Protein AF-A0A1G5SCT0-F1 (afdb_monomer_lite)

Organism: NCBI:txid51642

Sequence (117 aa):
MNKKCNSSFSLIVGGKDEQDQKKYLLFNQPWIFRRDEFEDLCEHFQLSRSEVFDLCLERIRHRAMVSDEAAGVFAIMEGRSNASDILAKMRRMSFMPGTSEQQAPPQSTESGDIDPA

Structure (mmCIF, N/CA/C/O backbone):
data_AF-A0A1G5SCT0-F1
#
_entry.id   AF-A0A1G5SCT0-F1
#
loop_
_atom_site.group_PDB
_atom_site.id
_atom_site.type_symbol
_atom_site.label_atom_id
_atom_site.label_alt_id
_atom_site.label_comp_id
_atom_site.label_asym_id
_atom_site.label_entity_id
_atom_site.label_seq_id
_atom_site.pdbx_PDB_ins_code
_atom_site.Cartn_x
_atom_site.Cartn_y
_atom_site.Cartn_z
_atom_site.occupancy
_atom_site.B_iso_or_equiv
_atom_site.auth_seq_id
_atom_site.auth_comp_id
_atom_site.auth_asym_id
_atom_site.auth_atom_id
_atom_site.pdbx_PDB_model_num
ATOM 1 N N . MET A 1 1 ? 22.352 -15.108 35.173 1.00 37.88 1 MET A N 1
ATOM 2 C CA . MET A 1 1 ? 21.291 -15.737 34.352 1.00 37.88 1 MET A CA 1
ATOM 3 C C . MET A 1 1 ? 20.473 -14.642 33.694 1.00 37.88 1 MET A C 1
ATOM 5 O O . MET A 1 1 ? 19.928 -13.790 34.381 1.00 37.88 1 MET A O 1
ATOM 9 N N . ASN A 1 2 ? 20.488 -14.626 32.364 1.00 42.00 2 ASN A N 1
ATOM 10 C CA . ASN A 1 2 ? 19.947 -13.567 31.518 1.00 42.00 2 ASN A CA 1
ATOM 11 C C . ASN A 1 2 ? 18.413 -13.552 31.546 1.00 42.00 2 ASN A C 1
ATOM 13 O O . ASN A 1 2 ? 17.791 -14.480 31.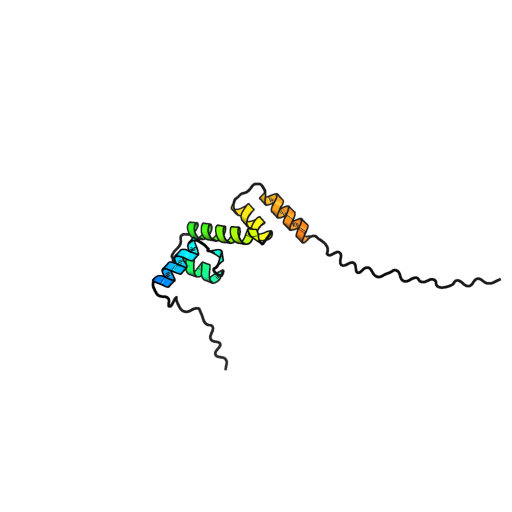037 1.00 42.00 2 ASN A O 1
ATOM 17 N N . LYS A 1 3 ? 17.800 -12.479 32.055 1.00 48.28 3 LYS A N 1
ATOM 18 C CA . LYS A 1 3 ? 16.430 -12.112 31.674 1.00 48.28 3 LYS A CA 1
ATOM 19 C C . LYS A 1 3 ? 16.525 -11.143 30.499 1.00 48.28 3 LYS A C 1
ATOM 21 O O . LYS A 1 3 ? 16.654 -9.939 30.692 1.00 48.28 3 LYS A O 1
ATOM 26 N N . LYS A 1 4 ? 16.518 -11.679 29.275 1.00 49.00 4 LYS A N 1
ATOM 27 C CA . LYS A 1 4 ? 16.256 -10.874 28.077 1.00 49.00 4 LYS A CA 1
ATOM 28 C C . LYS A 1 4 ? 14.764 -10.552 28.071 1.00 49.00 4 LYS A C 1
ATOM 30 O O . LYS A 1 4 ? 13.938 -11.437 27.875 1.00 49.00 4 LYS A O 1
ATOM 35 N N . CYS A 1 5 ? 14.446 -9.295 28.350 1.00 45.66 5 CYS A N 1
ATOM 36 C CA . CYS A 1 5 ? 13.126 -8.728 28.136 1.00 45.66 5 CYS A CA 1
ATOM 37 C C . CYS A 1 5 ? 12.928 -8.610 26.619 1.00 45.66 5 CYS A C 1
ATOM 39 O O . CYS A 1 5 ? 13.381 -7.647 26.004 1.00 45.66 5 CYS A O 1
ATOM 41 N N . ASN A 1 6 ? 12.327 -9.623 25.995 1.00 46.66 6 ASN A N 1
ATOM 42 C CA . ASN A 1 6 ? 11.759 -9.452 24.665 1.00 46.66 6 ASN A CA 1
ATOM 43 C C . ASN A 1 6 ? 10.481 -8.642 24.865 1.00 46.66 6 ASN A C 1
ATOM 45 O O . ASN A 1 6 ? 9.440 -9.192 25.210 1.00 46.66 6 ASN A O 1
ATOM 49 N N . SER A 1 7 ?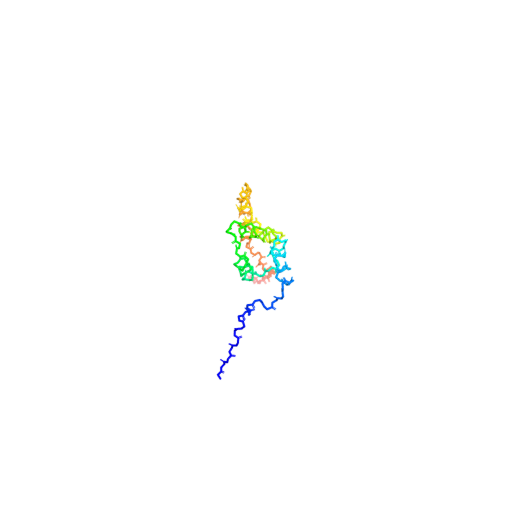 10.615 -7.324 24.732 1.00 44.03 7 SER A N 1
ATOM 50 C CA . SER A 1 7 ? 9.509 -6.380 24.635 1.00 44.03 7 SER A CA 1
ATOM 51 C C . SER A 1 7 ? 8.683 -6.730 23.397 1.00 44.03 7 SER A C 1
ATOM 53 O O . SER A 1 7 ? 8.870 -6.145 22.332 1.00 44.03 7 SER A O 1
ATOM 55 N N . SER A 1 8 ? 7.782 -7.702 23.522 1.00 46.03 8 SER A N 1
ATOM 56 C CA . SER A 1 8 ? 6.586 -7.749 22.691 1.00 46.03 8 SER A CA 1
ATOM 57 C C . SER A 1 8 ? 5.888 -6.419 22.915 1.00 46.03 8 SER A C 1
ATOM 59 O O . SER A 1 8 ? 5.571 -6.104 24.063 1.00 46.03 8 SER A O 1
ATOM 61 N N . PHE A 1 9 ? 5.740 -5.621 21.860 1.00 50.81 9 PHE A N 1
ATOM 62 C CA . PHE A 1 9 ? 4.981 -4.381 21.902 1.00 50.81 9 PHE A CA 1
ATOM 63 C C . PHE A 1 9 ? 3.652 -4.668 22.597 1.00 50.81 9 PHE A C 1
ATOM 65 O O . PHE A 1 9 ? 2.809 -5.403 22.090 1.00 50.81 9 PHE A O 1
ATOM 72 N N . SER A 1 10 ? 3.533 -4.166 23.822 1.00 40.75 10 SER A N 1
ATOM 73 C CA . SER A 1 10 ? 2.336 -4.285 24.627 1.00 40.75 10 SER A CA 1
ATOM 74 C C . SER A 1 10 ? 1.187 -3.697 23.827 1.00 40.75 10 SER A C 1
ATOM 76 O O . SER A 1 10 ? 1.197 -2.502 23.536 1.00 40.75 10 SER A O 1
ATOM 78 N N . LEU A 1 11 ? 0.255 -4.568 23.442 1.00 46.59 11 LEU A N 1
ATOM 79 C CA . LEU A 1 11 ? -1.176 -4.321 23.289 1.00 46.59 11 LEU A CA 1
ATOM 80 C C . LEU A 1 11 ? -1.519 -2.825 23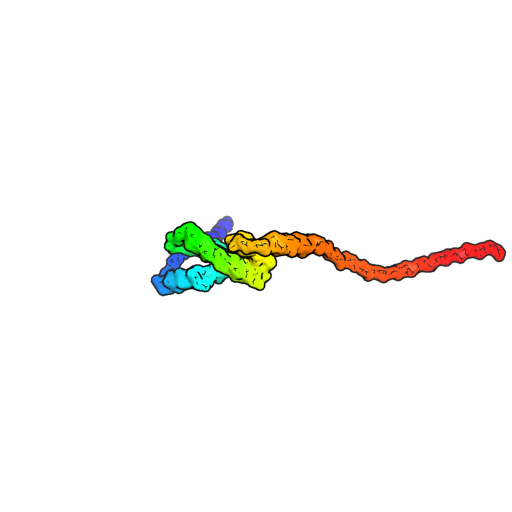.433 1.00 46.59 11 LEU A C 1
ATOM 82 O O . LEU A 1 11 ? -1.649 -2.334 24.550 1.00 46.59 11 LEU A O 1
ATOM 86 N N . ILE A 1 12 ? -1.533 -2.118 22.298 1.00 52.69 12 ILE A N 1
ATOM 87 C CA . ILE A 1 12 ? -1.700 -0.666 22.102 1.00 52.69 12 ILE A CA 1
ATOM 88 C C . ILE A 1 12 ? -2.282 0.047 23.340 1.00 52.69 12 ILE A C 1
ATOM 90 O O . ILE A 1 12 ? -3.495 0.135 23.513 1.00 52.69 12 ILE A O 1
ATOM 94 N N . VAL A 1 13 ? -1.403 0.579 24.194 1.00 51.31 13 VAL A N 1
ATOM 95 C CA . VAL A 1 13 ? -1.754 1.454 25.328 1.00 51.31 13 VAL A CA 1
ATOM 96 C C . VAL A 1 13 ? -1.904 2.884 24.801 1.00 51.31 13 VAL A C 1
ATOM 98 O O . VAL A 1 13 ? -1.144 3.774 25.162 1.00 51.31 13 VAL A O 1
ATOM 101 N N . GLY A 1 14 ? -2.829 3.078 23.865 1.00 57.62 14 GLY A N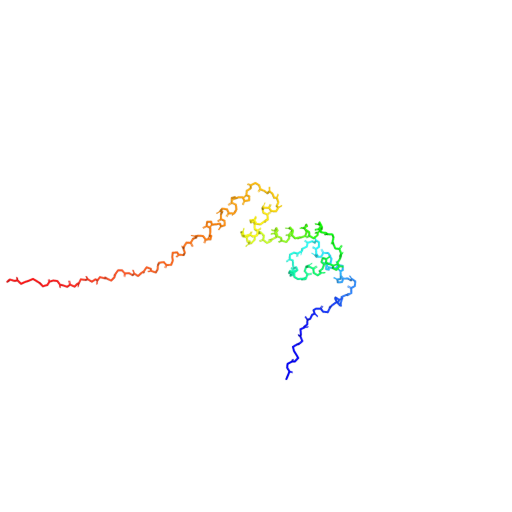 1
ATOM 102 C CA . GLY A 1 14 ? -3.114 4.372 23.253 1.00 57.62 14 GLY A CA 1
ATOM 103 C C . GLY A 1 14 ? -4.581 4.723 23.425 1.00 57.62 14 GLY A C 1
ATOM 104 O O . GLY A 1 14 ? -5.444 3.856 23.279 1.00 57.62 14 GLY A O 1
ATOM 105 N N . GLY A 1 15 ? -4.873 5.978 23.764 1.00 76.12 15 GLY A N 1
ATOM 106 C CA . GLY A 1 15 ? -6.249 6.473 23.831 1.00 76.12 15 GLY A CA 1
ATOM 107 C C . GLY A 1 15 ? -6.964 6.378 22.476 1.00 76.12 15 GLY A C 1
ATOM 108 O O . GLY A 1 15 ? -6.343 6.130 21.443 1.00 76.12 15 GLY A O 1
ATOM 109 N N . LYS A 1 16 ? -8.283 6.612 22.469 1.00 82.62 16 LYS A N 1
ATOM 110 C CA . LYS A 1 16 ? -9.110 6.596 21.247 1.00 82.62 16 LYS A CA 1
ATOM 111 C C . LYS A 1 16 ? -8.503 7.442 20.117 1.00 82.62 16 LYS A C 1
ATOM 113 O O . LYS A 1 16 ? -8.442 6.989 18.980 1.00 82.62 16 LYS A O 1
ATOM 118 N N . ASP A 1 17 ? -7.973 8.612 20.459 1.00 84.75 17 ASP A N 1
ATOM 119 C CA . ASP A 1 17 ? -7.379 9.548 19.502 1.00 84.75 17 ASP A CA 1
ATOM 120 C C . ASP A 1 17 ? -6.138 8.969 18.799 1.00 84.75 17 ASP A C 1
ATOM 122 O O . ASP A 1 17 ? -5.943 9.177 17.602 1.00 84.75 17 ASP A O 1
ATOM 126 N N . GLU A 1 18 ? -5.324 8.177 19.504 1.00 86.38 18 GLU A N 1
ATOM 127 C CA . GLU A 1 18 ? -4.154 7.520 18.911 1.00 86.38 18 GLU A CA 1
ATOM 128 C C . GLU A 1 18 ? -4.558 6.379 17.972 1.00 86.38 18 GLU A C 1
ATOM 130 O O . GLU A 1 18 ? -3.919 6.167 16.938 1.00 86.38 18 GLU A O 1
ATOM 135 N N . GLN A 1 19 ? -5.625 5.644 18.302 1.00 87.31 19 GLN A N 1
ATOM 136 C CA . GLN A 1 19 ? -6.165 4.608 17.419 1.00 87.31 19 GLN A CA 1
ATOM 137 C C . GLN A 1 19 ? -6.759 5.215 16.148 1.00 87.31 19 GLN A C 1
ATOM 139 O O . GLN A 1 19 ? -6.476 4.725 15.053 1.00 87.31 19 GLN A O 1
ATOM 144 N N . ASP A 1 20 ? -7.518 6.302 16.277 1.00 89.94 20 ASP A N 1
ATOM 145 C CA . ASP A 1 20 ? -8.098 7.014 15.138 1.00 89.94 20 ASP A CA 1
ATOM 146 C C . ASP A 1 20 ? -6.999 7.609 14.245 1.00 89.94 20 ASP A C 1
ATOM 148 O O . ASP A 1 20 ? -7.063 7.488 13.018 1.00 89.94 20 ASP A O 1
ATOM 152 N N . GLN A 1 21 ? -5.931 8.154 14.837 1.00 92.69 21 GLN A N 1
ATOM 153 C CA . GLN A 1 21 ? -4.767 8.628 14.090 1.00 92.69 21 GLN A CA 1
ATOM 154 C C . GLN A 1 21 ? -4.057 7.488 13.349 1.00 92.69 21 GLN A C 1
ATOM 156 O O . GLN A 1 21 ? -3.739 7.629 12.166 1.00 92.69 21 GLN A O 1
ATOM 161 N N . LYS A 1 22 ? -3.817 6.345 14.002 1.00 92.31 22 LYS A N 1
ATOM 162 C CA . LYS A 1 22 ? -3.193 5.180 13.354 1.00 92.31 22 LYS A CA 1
ATOM 163 C C . LYS A 1 22 ? -4.051 4.635 12.223 1.00 92.31 22 LYS A C 1
ATOM 165 O O . LYS A 1 22 ? -3.520 4.334 11.159 1.00 92.31 22 LYS A O 1
ATOM 170 N N . LYS A 1 23 ? -5.368 4.565 12.420 1.00 93.50 23 LYS A N 1
ATOM 171 C CA . LYS A 1 23 ? -6.313 4.171 11.375 1.00 93.50 23 LYS A CA 1
ATOM 172 C C . LYS A 1 23 ? -6.246 5.136 10.195 1.00 93.50 23 LYS A C 1
ATOM 174 O O . LYS A 1 23 ? -6.102 4.701 9.058 1.00 93.50 23 LYS A O 1
ATOM 179 N N . TYR A 1 24 ? -6.287 6.442 10.459 1.00 95.31 24 TYR A N 1
ATOM 180 C CA . TYR A 1 24 ? -6.155 7.464 9.422 1.00 95.31 24 TYR A CA 1
ATOM 181 C C . TYR A 1 24 ? -4.857 7.290 8.627 1.00 95.31 24 TYR A C 1
ATOM 183 O O . TYR A 1 24 ? -4.879 7.253 7.397 1.00 95.31 24 TYR A O 1
ATOM 191 N N . LEU A 1 25 ? -3.731 7.125 9.316 1.00 96.19 25 LEU A N 1
ATOM 192 C CA . LEU A 1 25 ? -2.438 6.915 8.677 1.00 96.19 25 LEU A CA 1
ATOM 193 C C . LEU A 1 25 ? -2.381 5.600 7.892 1.00 96.19 25 LEU A C 1
ATOM 195 O O . LEU A 1 25 ? -1.790 5.579 6.818 1.00 96.19 25 LEU A O 1
ATOM 199 N N . LEU A 1 26 ? -3.015 4.525 8.369 1.00 96.31 26 LEU A N 1
ATOM 200 C CA . LEU A 1 26 ? -3.051 3.239 7.667 1.00 96.31 26 LEU A CA 1
ATOM 201 C C . LEU A 1 26 ? -3.700 3.376 6.291 1.00 96.31 26 LEU A C 1
ATOM 203 O O . LEU A 1 26 ? -3.166 2.858 5.318 1.00 96.31 26 LEU A O 1
ATOM 207 N N . PHE A 1 27 ? -4.805 4.116 6.195 1.00 95.75 27 PHE A N 1
ATOM 208 C CA . PHE A 1 27 ? -5.520 4.287 4.930 1.00 95.75 27 PHE A CA 1
ATOM 209 C C . PHE A 1 27 ? -4.924 5.358 4.008 1.00 95.75 27 PHE A C 1
ATOM 211 O O . PHE A 1 27 ? -5.117 5.280 2.800 1.00 95.75 27 PHE A O 1
ATOM 218 N N . ASN A 1 28 ? -4.204 6.349 4.544 1.00 95.69 28 ASN A N 1
ATOM 219 C CA . ASN A 1 28 ? -3.679 7.464 3.740 1.00 95.69 28 ASN A CA 1
ATOM 220 C C . ASN A 1 28 ? -2.182 7.348 3.430 1.00 95.69 28 ASN A C 1
ATOM 222 O O . ASN A 1 28 ? -1.720 7.878 2.422 1.00 95.69 28 ASN A O 1
ATOM 226 N N . GLN A 1 29 ? -1.409 6.711 4.310 1.00 95.88 29 GLN A N 1
ATOM 227 C CA . GLN A 1 29 ? 0.048 6.597 4.213 1.00 95.88 29 GLN A CA 1
ATOM 228 C C . GLN A 1 29 ? 0.543 5.226 4.718 1.00 95.88 29 GLN A C 1
ATOM 230 O O . GLN A 1 29 ? 1.397 5.161 5.604 1.00 95.88 29 GLN A O 1
ATOM 235 N N . PRO A 1 30 ? 0.067 4.096 4.162 1.00 95.69 30 PRO A N 1
ATOM 236 C CA . PRO A 1 30 ? 0.387 2.758 4.676 1.00 95.69 30 PRO A CA 1
ATOM 237 C C . PRO A 1 30 ? 1.889 2.407 4.656 1.00 95.69 30 PRO A C 1
ATOM 239 O O . PRO A 1 30 ? 2.325 1.469 5.324 1.00 95.69 30 PRO A O 1
ATOM 242 N N . TRP A 1 31 ? 2.710 3.131 3.890 1.00 95.44 31 TRP A N 1
ATOM 243 C CA . TRP A 1 31 ? 4.160 2.919 3.792 1.00 95.44 31 TRP A CA 1
ATOM 244 C C . TRP A 1 31 ? 4.959 3.428 4.997 1.00 95.44 31 TRP A C 1
ATOM 246 O O . TRP A 1 31 ? 6.124 3.055 5.122 1.00 95.44 31 TRP A O 1
ATOM 256 N N . ILE A 1 32 ? 4.375 4.252 5.875 1.00 95.38 32 ILE A N 1
ATOM 257 C CA . ILE A 1 32 ? 5.083 4.750 7.068 1.00 95.38 32 ILE A CA 1
ATOM 258 C C . ILE A 1 32 ? 5.287 3.648 8.111 1.00 95.38 32 ILE A C 1
ATOM 260 O O . ILE A 1 32 ? 6.238 3.695 8.889 1.00 95.38 32 ILE A O 1
ATOM 264 N N . PHE A 1 33 ? 4.389 2.662 8.124 1.00 94.62 33 PHE A N 1
ATOM 265 C CA . PHE A 1 33 ? 4.431 1.559 9.067 1.00 94.62 33 PHE A CA 1
ATOM 266 C C . PHE A 1 33 ? 5.464 0.534 8.633 1.00 94.62 33 PHE A C 1
ATOM 268 O O . PHE A 1 33 ? 5.655 0.261 7.439 1.00 94.62 33 PHE A O 1
ATOM 275 N N . ARG A 1 34 ? 6.104 -0.092 9.621 1.00 94.31 34 ARG A N 1
ATOM 276 C CA . ARG A 1 34 ? 6.947 -1.265 9.370 1.00 94.31 34 ARG A CA 1
ATOM 277 C C . ARG A 1 34 ? 6.089 -2.431 8.881 1.00 94.31 34 ARG A C 1
ATOM 279 O O . ARG A 1 34 ? 4.863 -2.360 8.857 1.00 94.31 34 ARG A O 1
ATOM 286 N N . ARG A 1 35 ? 6.728 -3.497 8.400 1.00 92.94 35 ARG A N 1
ATOM 287 C CA . ARG A 1 35 ? 6.003 -4.669 7.899 1.00 92.94 35 ARG A CA 1
ATOM 288 C C . ARG A 1 35 ? 5.116 -5.273 8.990 1.00 92.94 35 ARG A C 1
ATOM 290 O O . ARG A 1 35 ? 3.908 -5.291 8.805 1.00 92.94 35 ARG A O 1
ATOM 297 N N . ASP A 1 36 ? 5.724 -5.662 10.105 1.00 94.06 36 ASP A N 1
ATOM 298 C CA . ASP A 1 36 ? 5.040 -6.333 11.214 1.00 94.06 36 ASP A CA 1
ATOM 299 C C . ASP A 1 36 ? 3.936 -5.438 11.801 1.00 94.06 36 ASP A C 1
ATOM 301 O O . ASP A 1 36 ? 2.799 -5.859 11.942 1.00 94.06 36 ASP A O 1
ATOM 305 N N . GLU A 1 37 ? 4.230 -4.149 12.005 1.00 93.94 37 GLU A N 1
ATOM 306 C CA . GLU A 1 37 ? 3.251 -3.176 12.510 1.00 93.94 37 GLU A CA 1
ATOM 307 C C . GLU A 1 37 ? 2.052 -2.992 11.569 1.00 93.94 37 GLU A C 1
ATOM 309 O O . GLU A 1 37 ? 0.922 -2.841 12.018 1.00 93.94 37 GLU A O 1
ATOM 314 N N . PHE A 1 38 ? 2.275 -3.001 10.256 1.00 95.50 38 PHE A N 1
ATOM 315 C CA . PHE A 1 38 ? 1.181 -2.937 9.293 1.00 95.50 38 PHE A CA 1
ATOM 316 C C . PHE A 1 38 ? 0.310 -4.196 9.332 1.00 95.50 38 PHE A C 1
ATOM 318 O O . PHE A 1 38 ? -0.911 -4.072 9.261 1.00 95.50 38 PHE A O 1
ATOM 325 N N . GLU A 1 39 ? 0.926 -5.380 9.415 1.00 94.94 39 GLU A N 1
ATOM 326 C CA . GLU A 1 39 ? 0.212 -6.659 9.518 1.00 94.94 39 GLU A CA 1
ATOM 327 C C . GLU A 1 39 ? -0.651 -6.663 10.795 1.00 94.94 39 GLU A C 1
ATOM 329 O O . GLU A 1 39 ? -1.867 -6.845 10.705 1.00 94.94 39 GLU A O 1
ATOM 334 N N . ASP A 1 40 ? -0.068 -6.278 11.935 1.00 94.94 40 ASP A N 1
ATOM 335 C CA . ASP A 1 40 ? -0.770 -6.134 13.215 1.00 94.94 40 ASP A CA 1
ATOM 336 C C . ASP A 1 40 ? -1.934 -5.131 13.138 1.00 94.94 40 ASP A C 1
ATOM 338 O O . ASP A 1 40 ? -3.019 -5.387 13.659 1.00 94.94 40 ASP A O 1
ATOM 342 N N . LEU A 1 41 ? -1.746 -3.975 12.485 1.00 94.25 41 LEU A N 1
ATOM 343 C CA . LEU A 1 41 ? -2.800 -2.964 12.335 1.00 94.25 41 LEU A CA 1
ATOM 344 C C . LEU A 1 41 ? -3.940 -3.445 11.429 1.00 94.25 41 LEU A C 1
ATOM 346 O O . LEU A 1 41 ? -5.105 -3.166 11.717 1.00 94.25 41 LEU A O 1
ATOM 350 N N . CYS A 1 42 ? -3.629 -4.171 10.354 1.00 95.81 42 CYS A N 1
ATOM 351 C CA . CYS A 1 42 ? -4.643 -4.752 9.477 1.00 95.81 42 CYS A CA 1
ATOM 352 C C . CYS A 1 42 ? -5.502 -5.780 10.223 1.00 95.81 42 CYS A C 1
ATOM 354 O O . CYS A 1 42 ? -6.728 -5.756 10.101 1.00 95.81 42 CYS A O 1
ATOM 356 N N . GLU A 1 43 ? -4.872 -6.642 11.025 1.00 95.19 43 GLU A N 1
ATOM 357 C CA . GLU A 1 43 ? -5.573 -7.603 11.880 1.00 95.19 43 GLU A CA 1
ATOM 358 C C . GLU A 1 43 ? -6.390 -6.896 12.965 1.00 95.19 43 GLU A C 1
ATOM 360 O O . GLU A 1 43 ? -7.564 -7.212 13.171 1.00 95.19 43 GLU A O 1
ATOM 365 N N . HIS A 1 44 ? -5.807 -5.887 13.615 1.00 93.69 44 HIS A N 1
ATOM 366 C CA . HIS A 1 44 ? -6.455 -5.122 14.676 1.00 93.69 44 HIS A CA 1
ATOM 367 C C . HIS A 1 44 ? -7.735 -4.424 14.201 1.00 93.69 44 HIS A C 1
ATOM 369 O O . HIS A 1 44 ? -8.755 -4.464 14.891 1.00 93.69 44 HIS A O 1
ATOM 375 N N . PHE A 1 45 ? -7.708 -3.818 13.010 1.00 93.88 45 PHE A N 1
ATOM 376 C CA . PHE A 1 45 ? -8.883 -3.186 12.404 1.00 93.88 45 PHE A CA 1
ATOM 377 C C . PHE A 1 45 ? -9.783 -4.161 11.633 1.00 93.88 45 PHE A C 1
ATOM 379 O O . PHE A 1 45 ? -10.782 -3.719 11.065 1.00 93.88 45 PHE A O 1
ATOM 386 N N . GLN A 1 46 ? -9.465 -5.461 11.646 1.00 95.75 46 GLN A N 1
ATOM 387 C CA . GLN A 1 46 ? -10.229 -6.529 10.994 1.00 95.75 46 GLN A CA 1
ATOM 388 C C . GLN A 1 46 ? -10.485 -6.254 9.509 1.00 95.75 46 GLN A C 1
ATOM 390 O O . GLN A 1 46 ? -11.590 -6.458 9.003 1.00 95.75 46 GLN A O 1
ATOM 395 N N . LEU A 1 47 ? -9.461 -5.762 8.811 1.00 95.69 47 LEU A N 1
ATOM 396 C CA . LEU A 1 47 ? -9.578 -5.446 7.394 1.00 95.69 47 LEU A CA 1
ATOM 397 C C . LEU A 1 47 ? -9.817 -6.716 6.575 1.00 95.69 47 LEU A C 1
ATOM 399 O O . LEU A 1 47 ? -9.219 -7.769 6.813 1.00 95.69 47 LEU A O 1
ATOM 403 N N . SER A 1 48 ? -10.680 -6.609 5.572 1.00 96.31 48 SER A N 1
ATOM 404 C CA . SER A 1 48 ? -10.897 -7.685 4.615 1.00 96.31 48 SER A CA 1
ATOM 405 C C . SER A 1 48 ? -9.640 -7.932 3.782 1.00 96.31 48 SER A C 1
ATOM 407 O O . SER A 1 48 ? -8.806 -7.052 3.567 1.00 96.31 48 SER A O 1
ATOM 409 N N . ARG A 1 49 ? -9.528 -9.141 3.226 1.00 93.62 49 ARG A N 1
ATOM 410 C CA . ARG A 1 49 ? -8.406 -9.501 2.349 1.00 93.62 49 ARG A CA 1
ATOM 411 C C . ARG A 1 49 ? -8.240 -8.536 1.167 1.00 93.62 49 ARG A C 1
ATOM 413 O O . ARG A 1 49 ? -7.109 -8.276 0.770 1.00 93.62 49 ARG A O 1
ATOM 420 N N . SER A 1 50 ? -9.341 -8.036 0.605 1.00 93.94 50 SER A N 1
ATOM 421 C CA . SER A 1 50 ? -9.322 -7.040 -0.473 1.00 93.94 50 SER A CA 1
ATOM 422 C C . SER A 1 50 ? -8.750 -5.704 -0.007 1.00 93.94 50 SER A C 1
ATOM 424 O O . SER A 1 50 ? -7.861 -5.177 -0.660 1.00 93.94 50 SER A O 1
ATOM 426 N N . GLU A 1 51 ? -9.172 -5.203 1.155 1.00 95.00 51 GLU A N 1
ATOM 427 C CA . GLU A 1 51 ? -8.652 -3.939 1.696 1.00 95.00 51 GLU A CA 1
ATOM 428 C C . GLU A 1 51 ? -7.159 -4.040 2.014 1.00 95.00 51 GLU A C 1
ATOM 430 O O . GLU A 1 51 ? -6.381 -3.151 1.675 1.00 95.00 51 GLU A O 1
ATOM 435 N N . VAL A 1 52 ? -6.729 -5.156 2.612 1.00 95.44 52 VAL A N 1
ATOM 436 C CA . VAL A 1 52 ? -5.304 -5.401 2.873 1.00 95.44 52 VAL A CA 1
ATOM 437 C C . VAL A 1 52 ? -4.510 -5.442 1.567 1.00 95.44 52 VAL A C 1
ATOM 439 O O . VAL A 1 52 ? -3.405 -4.899 1.506 1.00 95.44 52 VAL A O 1
ATOM 442 N N . PHE A 1 53 ? -5.059 -6.061 0.517 1.00 92.62 53 PHE A N 1
ATOM 443 C CA . PHE A 1 53 ? -4.427 -6.101 -0.800 1.00 92.62 53 PHE A CA 1
ATOM 444 C C . PHE A 1 53 ? -4.252 -4.699 -1.396 1.00 92.62 53 PHE A C 1
ATOM 446 O O . PHE A 1 53 ? -3.147 -4.373 -1.833 1.00 92.62 53 PHE A O 1
ATOM 453 N N . ASP A 1 54 ? -5.285 -3.857 -1.347 1.00 93.56 54 ASP A N 1
ATOM 454 C CA . ASP A 1 54 ? -5.229 -2.481 -1.851 1.00 93.56 54 ASP A CA 1
ATOM 455 C C . ASP A 1 54 ? -4.177 -1.652 -1.097 1.00 93.56 54 ASP A C 1
ATOM 457 O O . ASP A 1 54 ? -3.336 -0.984 -1.705 1.00 93.56 54 ASP A O 1
ATOM 461 N N . LEU A 1 55 ? -4.131 -1.768 0.234 1.00 95.62 55 LEU A N 1
ATOM 462 C CA . LEU A 1 55 ? -3.116 -1.095 1.046 1.00 95.62 55 LEU A CA 1
ATOM 463 C C . LEU A 1 55 ? -1.697 -1.600 0.749 1.00 95.62 55 LEU A C 1
ATOM 465 O O . LEU A 1 55 ? -0.750 -0.812 0.700 1.00 95.62 55 LEU A O 1
ATOM 469 N N . CYS A 1 56 ? -1.523 -2.904 0.517 1.00 94.12 56 CYS A N 1
ATOM 470 C CA . CYS A 1 56 ? -0.239 -3.461 0.091 1.00 94.12 56 CYS A CA 1
ATOM 471 C C . CYS A 1 56 ? 0.187 -2.910 -1.273 1.00 94.12 56 CYS A C 1
ATOM 473 O O . CYS A 1 56 ? 1.365 -2.595 -1.462 1.00 94.12 56 CYS A O 1
ATOM 475 N N . LEU A 1 57 ? -0.757 -2.757 -2.204 1.00 92.88 57 LEU A N 1
ATOM 476 C CA . LEU A 1 57 ? -0.491 -2.192 -3.519 1.00 92.88 57 LEU A CA 1
ATOM 477 C C . LEU A 1 57 ? -0.006 -0.739 -3.413 1.00 92.88 57 LEU A C 1
ATOM 479 O O . LEU A 1 57 ? 0.990 -0.397 -4.050 1.00 92.88 57 LEU A O 1
ATOM 483 N N . GLU A 1 58 ? -0.611 0.085 -2.552 1.00 94.88 58 GLU A N 1
ATOM 484 C CA . GLU A 1 58 ? -0.140 1.458 -2.300 1.00 94.88 58 GLU A CA 1
ATOM 485 C C . GLU A 1 58 ? 1.273 1.499 -1.700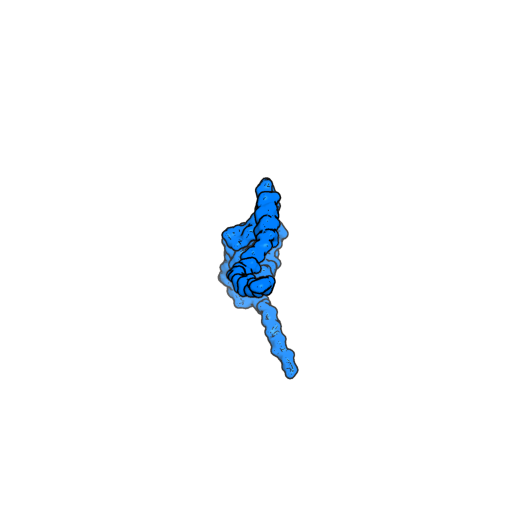 1.00 94.88 58 GLU A C 1
ATOM 487 O O . GLU A 1 58 ? 2.108 2.313 -2.104 1.00 94.88 58 GLU A O 1
ATOM 492 N N . ARG A 1 59 ? 1.602 0.582 -0.779 1.00 95.50 59 ARG A N 1
ATOM 493 C CA . ARG A 1 59 ? 2.970 0.481 -0.230 1.00 95.50 59 ARG A CA 1
ATOM 494 C C . ARG A 1 59 ? 3.988 0.140 -1.313 1.00 95.50 59 ARG A C 1
ATOM 496 O O . ARG A 1 59 ? 5.075 0.721 -1.350 1.00 95.50 59 ARG A O 1
ATOM 503 N N . ILE A 1 60 ? 3.643 -0.798 -2.192 1.00 93.44 60 ILE A N 1
ATOM 504 C CA . ILE A 1 60 ? 4.499 -1.217 -3.305 1.00 93.44 60 ILE A CA 1
ATOM 505 C C . ILE A 1 60 ? 4.646 -0.077 -4.319 1.00 93.44 60 ILE A C 1
ATOM 507 O O . ILE A 1 60 ? 5.769 0.206 -4.735 1.00 93.44 60 ILE A O 1
ATOM 511 N N . ARG A 1 61 ? 3.559 0.634 -4.645 1.00 93.56 61 ARG A N 1
ATOM 512 C CA . ARG A 1 61 ? 3.575 1.832 -5.498 1.00 93.56 61 ARG A CA 1
ATOM 513 C C . ARG A 1 61 ? 4.518 2.900 -4.953 1.00 93.56 61 ARG A C 1
ATOM 515 O O . ARG A 1 61 ? 5.339 3.428 -5.698 1.00 93.56 61 ARG A O 1
ATOM 522 N N . HIS A 1 62 ? 4.442 3.192 -3.657 1.00 95.12 62 HIS A N 1
ATOM 523 C CA . HIS A 1 62 ? 5.345 4.152 -3.027 1.00 95.12 62 HIS A CA 1
ATOM 524 C C . HIS A 1 62 ? 6.807 3.685 -3.121 1.00 95.12 62 HIS A C 1
ATOM 526 O O . HIS A 1 62 ? 7.696 4.450 -3.495 1.00 95.12 62 HIS A O 1
ATOM 532 N N . ARG A 1 63 ? 7.080 2.403 -2.847 1.00 92.75 63 ARG A N 1
ATOM 533 C CA . ARG A 1 63 ? 8.439 1.842 -2.939 1.00 92.75 63 ARG A CA 1
ATOM 534 C C . ARG A 1 63 ? 8.977 1.807 -4.375 1.00 92.75 63 ARG A C 1
ATOM 536 O O . ARG A 1 63 ? 10.183 1.952 -4.568 1.00 92.75 63 ARG A O 1
ATOM 543 N N . ALA A 1 64 ? 8.108 1.667 -5.373 1.00 92.00 64 ALA A N 1
ATOM 544 C CA . ALA A 1 64 ? 8.468 1.696 -6.790 1.00 92.00 64 ALA A CA 1
ATOM 545 C C . ALA A 1 64 ? 9.093 3.029 -7.233 1.00 92.00 64 ALA A C 1
ATOM 547 O O . ALA A 1 64 ? 9.850 3.043 -8.199 1.00 92.00 64 ALA A O 1
ATOM 548 N N . MET A 1 65 ? 8.847 4.134 -6.517 1.00 91.19 65 MET A N 1
ATOM 549 C CA . MET A 1 65 ? 9.484 5.426 -6.807 1.00 91.19 65 MET A CA 1
ATOM 550 C C . MET A 1 65 ? 11.001 5.424 -6.569 1.00 91.19 65 MET A C 1
ATOM 552 O O . MET A 1 65 ? 11.708 6.254 -7.132 1.00 91.19 65 MET A O 1
ATOM 556 N N . VAL A 1 66 ? 11.501 4.511 -5.732 1.00 91.94 66 VAL A N 1
ATOM 557 C CA . VAL A 1 66 ? 12.909 4.478 -5.296 1.00 91.94 66 VAL A CA 1
ATOM 558 C C . VAL A 1 66 ? 13.604 3.140 -5.562 1.00 91.94 66 VAL A C 1
ATOM 560 O O . VAL A 1 66 ? 14.795 3.005 -5.300 1.00 91.94 66 VAL A O 1
ATOM 563 N N . SER A 1 67 ? 12.883 2.130 -6.055 1.00 90.19 67 SER A N 1
ATOM 564 C CA . SER A 1 67 ? 13.402 0.777 -6.272 1.00 90.19 67 SER A CA 1
ATOM 565 C C . SER A 1 67 ? 12.879 0.202 -7.586 1.00 90.19 67 SER A C 1
ATOM 567 O O . SER A 1 67 ? 11.680 -0.037 -7.726 1.00 90.19 67 SER A O 1
ATOM 569 N N . ASP A 1 68 ? 13.790 -0.079 -8.525 1.00 83.88 68 ASP A N 1
ATOM 570 C CA . ASP A 1 68 ? 13.459 -0.728 -9.804 1.00 83.88 68 ASP A CA 1
ATOM 571 C C . ASP A 1 68 ? 12.826 -2.119 -9.601 1.00 83.88 68 ASP A C 1
ATOM 573 O O . ASP A 1 68 ? 11.951 -2.517 -10.368 1.00 83.88 68 ASP A O 1
ATOM 577 N N . GLU A 1 69 ? 13.219 -2.845 -8.547 1.00 87.12 69 GLU A N 1
ATOM 578 C CA . GLU A 1 69 ? 12.599 -4.123 -8.172 1.00 87.12 69 GLU A CA 1
ATOM 579 C C . GLU A 1 69 ? 11.133 -3.941 -7.787 1.00 87.12 69 GLU A C 1
ATOM 581 O O . GLU A 1 69 ? 10.256 -4.612 -8.334 1.00 87.12 69 GLU A O 1
ATOM 586 N N . ALA A 1 70 ? 10.850 -2.992 -6.892 1.00 89.12 70 ALA A N 1
ATOM 587 C CA . ALA A 1 70 ? 9.479 -2.690 -6.505 1.00 89.12 70 ALA A CA 1
ATOM 588 C C . ALA A 1 70 ? 8.659 -2.165 -7.693 1.00 89.12 70 ALA A C 1
ATOM 590 O O . ALA A 1 70 ? 7.486 -2.507 -7.808 1.00 89.12 70 ALA A O 1
ATOM 591 N N . ALA A 1 71 ? 9.268 -1.403 -8.607 1.00 86.62 71 ALA A N 1
ATOM 592 C CA . ALA A 1 71 ? 8.621 -0.955 -9.838 1.00 86.62 71 ALA A CA 1
ATOM 593 C C . ALA A 1 71 ? 8.251 -2.120 -10.769 1.00 86.62 71 ALA A C 1
ATOM 595 O O . ALA A 1 71 ? 7.161 -2.122 -11.343 1.00 86.62 71 ALA A O 1
ATOM 596 N N . GLY A 1 72 ? 9.113 -3.134 -10.877 1.00 83.75 72 GLY A N 1
ATOM 597 C CA . GLY A 1 72 ? 8.809 -4.369 -11.602 1.00 83.75 72 GLY A CA 1
ATOM 598 C C . GLY A 1 72 ? 7.651 -5.141 -10.982 1.00 83.75 72 GLY A C 1
ATOM 599 O O . GLY A 1 72 ? 6.701 -5.484 -11.685 1.00 83.75 72 GLY A O 1
ATOM 600 N N . VAL A 1 73 ? 7.688 -5.357 -9.664 1.00 87.06 73 VAL A N 1
ATOM 601 C CA . VAL A 1 73 ? 6.600 -6.028 -8.930 1.00 87.06 73 VAL A CA 1
ATOM 602 C C . VAL A 1 73 ? 5.282 -5.270 -9.095 1.00 87.06 73 VAL A C 1
ATOM 604 O O . VAL A 1 73 ? 4.264 -5.875 -9.424 1.00 87.06 73 VAL A O 1
ATOM 607 N N . PHE A 1 74 ? 5.305 -3.947 -8.937 1.00 88.75 74 PHE A N 1
ATOM 608 C CA . PHE A 1 74 ? 4.133 -3.093 -9.098 1.00 88.75 74 PHE A CA 1
ATOM 609 C C . PHE A 1 74 ? 3.510 -3.211 -10.496 1.00 88.75 74 PHE A C 1
ATOM 611 O O . PHE A 1 74 ? 2.300 -3.387 -10.623 1.00 88.75 74 PHE A O 1
ATOM 618 N N . ALA A 1 75 ? 4.331 -3.177 -11.550 1.00 85.44 75 ALA A N 1
ATOM 619 C CA . ALA A 1 75 ? 3.855 -3.303 -12.926 1.00 85.44 75 ALA A CA 1
ATOM 620 C C . ALA A 1 75 ? 3.213 -4.670 -13.215 1.00 85.44 75 ALA A C 1
ATOM 622 O O . ALA A 1 75 ? 2.224 -4.731 -13.946 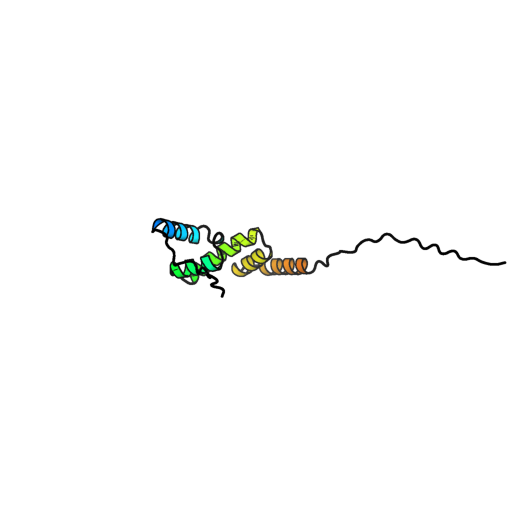1.00 85.44 75 ALA A O 1
ATOM 623 N N . ILE A 1 76 ? 3.739 -5.750 -12.622 1.00 83.56 76 ILE A N 1
ATOM 624 C CA . ILE A 1 76 ? 3.136 -7.090 -12.701 1.00 83.56 76 ILE A CA 1
ATOM 625 C C . ILE A 1 76 ? 1.778 -7.104 -11.993 1.00 83.56 76 ILE A C 1
ATOM 627 O O . ILE A 1 76 ? 0.808 -7.610 -12.553 1.00 83.56 76 ILE A O 1
ATOM 631 N N . MET A 1 77 ? 1.698 -6.541 -10.783 1.00 81.19 77 MET A N 1
ATOM 632 C CA . MET A 1 77 ? 0.467 -6.527 -9.985 1.00 81.19 77 MET A CA 1
ATOM 633 C C . MET A 1 77 ? -0.651 -5.697 -10.624 1.00 81.19 77 MET A C 1
ATOM 635 O O . MET A 1 77 ? -1.804 -6.112 -10.578 1.00 81.19 77 MET A O 1
ATOM 639 N N . GLU A 1 78 ? -0.328 -4.569 -11.262 1.00 81.12 78 GLU A N 1
ATOM 640 C CA . GLU A 1 78 ? -1.304 -3.783 -12.034 1.00 81.12 78 GLU A CA 1
ATOM 641 C C . GLU A 1 78 ? -1.632 -4.397 -13.410 1.00 81.12 78 GLU A C 1
ATOM 643 O O . GLU A 1 78 ? -2.457 -3.853 -14.143 1.00 81.12 78 GLU A O 1
ATOM 648 N N . GLY A 1 79 ? -0.995 -5.510 -13.793 1.00 73.81 79 GLY A N 1
ATOM 649 C CA . GLY A 1 79 ? -1.220 -6.151 -15.089 1.00 73.81 79 GLY A CA 1
ATOM 650 C C . GLY A 1 79 ? -0.796 -5.280 -16.274 1.00 73.81 79 GLY A C 1
ATOM 651 O O . GLY A 1 79 ? -1.365 -5.393 -17.362 1.00 73.81 79 GLY A O 1
ATOM 652 N N . ARG A 1 80 ? 0.185 -4.386 -16.084 1.00 71.31 80 ARG A N 1
ATOM 653 C CA . ARG A 1 80 ? 0.662 -3.513 -17.160 1.00 71.31 80 ARG A CA 1
ATOM 654 C C . ARG A 1 80 ? 1.416 -4.332 -18.205 1.00 71.31 80 ARG A C 1
ATOM 656 O O . ARG A 1 80 ? 2.265 -5.164 -17.888 1.00 71.31 80 ARG A O 1
ATOM 663 N N . SER A 1 81 ? 1.161 -4.032 -19.476 1.00 64.38 81 SER A N 1
ATOM 664 C CA . SER A 1 81 ? 1.765 -4.707 -20.633 1.00 64.38 81 SER A CA 1
ATOM 665 C C . SER A 1 81 ? 3.291 -4.569 -20.728 1.00 64.38 81 SER A C 1
ATOM 667 O O . SER A 1 81 ? 3.917 -5.309 -21.477 1.00 64.38 81 SER A O 1
ATOM 669 N N . ASN A 1 82 ? 3.903 -3.665 -19.956 1.00 65.81 82 ASN A N 1
ATOM 670 C CA . ASN A 1 82 ? 5.349 -3.439 -19.911 1.00 65.81 82 ASN A CA 1
ATOM 671 C C . ASN A 1 82 ? 6.071 -4.207 -18.785 1.00 65.81 82 ASN A C 1
ATOM 673 O O . ASN A 1 82 ? 7.269 -4.004 -18.576 1.00 65.81 82 ASN A O 1
ATOM 677 N N . ALA A 1 83 ? 5.381 -5.087 -18.051 1.00 64.94 83 ALA A N 1
ATOM 678 C CA . ALA A 1 83 ? 5.990 -5.887 -16.987 1.00 64.94 83 ALA A CA 1
ATOM 679 C C . ALA A 1 83 ? 7.196 -6.710 -17.486 1.00 64.94 83 ALA A C 1
ATOM 681 O O . ALA A 1 83 ? 8.220 -6.800 -16.805 1.00 64.94 83 ALA A O 1
ATOM 682 N N . SER A 1 84 ? 7.117 -7.252 -18.707 1.00 67.19 84 SER A N 1
ATOM 683 C CA . SER A 1 84 ? 8.222 -7.970 -19.355 1.00 67.19 84 SER A CA 1
ATOM 684 C C . SER A 1 84 ? 9.445 -7.087 -19.601 1.00 67.19 84 SER A C 1
ATOM 686 O O . SER A 1 84 ? 10.570 -7.541 -19.397 1.00 67.19 84 SER A O 1
ATOM 688 N N . ASP A 1 85 ? 9.243 -5.828 -19.992 1.00 71.19 85 ASP A N 1
ATOM 689 C CA . ASP A 1 85 ? 10.327 -4.885 -20.281 1.00 71.19 85 ASP A CA 1
ATOM 690 C C . ASP A 1 85 ? 11.050 -4.463 -19.003 1.00 71.19 85 ASP A C 1
ATOM 692 O O . ASP A 1 85 ? 12.279 -4.359 -18.981 1.00 71.19 85 ASP A O 1
ATOM 696 N N . ILE A 1 86 ? 10.305 -4.289 -17.907 1.00 66.69 86 ILE A N 1
ATOM 697 C CA . ILE A 1 86 ? 10.879 -3.961 -16.598 1.00 66.69 86 ILE A CA 1
ATOM 698 C C . ILE A 1 86 ? 11.678 -5.151 -16.053 1.00 66.69 86 ILE A C 1
ATOM 700 O O . ILE A 1 86 ? 12.821 -4.979 -15.626 1.00 66.69 86 ILE A O 1
ATOM 704 N N . LEU A 1 87 ? 11.147 -6.374 -16.155 1.00 69.88 87 LEU A N 1
ATOM 705 C CA . LEU A 1 87 ? 11.883 -7.591 -15.792 1.00 69.88 87 LEU A CA 1
ATOM 706 C C . LEU A 1 87 ? 13.135 -7.793 -16.662 1.00 69.88 87 LEU A C 1
ATOM 708 O O . LEU A 1 87 ? 14.187 -8.195 -16.158 1.00 69.88 87 LEU A O 1
ATOM 712 N N . ALA A 1 88 ? 13.056 -7.488 -17.960 1.00 70.94 88 ALA A N 1
ATOM 713 C CA . ALA A 1 88 ? 14.203 -7.536 -18.861 1.00 70.94 88 ALA A CA 1
ATOM 714 C C . ALA A 1 88 ? 15.267 -6.486 -18.492 1.00 70.94 88 ALA A C 1
ATOM 716 O O . ALA A 1 88 ? 16.457 -6.808 -18.484 1.00 70.94 88 ALA A O 1
ATOM 717 N N . LYS A 1 89 ? 14.861 -5.258 -18.133 1.00 71.62 89 LYS A N 1
ATOM 718 C CA . LYS A 1 89 ? 15.757 -4.208 -17.618 1.00 71.62 89 LYS A CA 1
ATOM 719 C C . LYS A 1 89 ? 16.453 -4.661 -16.333 1.00 71.62 89 LYS A C 1
ATOM 721 O O . LYS A 1 89 ? 17.673 -4.553 -16.247 1.00 71.62 89 LYS A O 1
ATOM 726 N N . MET A 1 90 ? 15.710 -5.221 -15.375 1.00 66.44 90 MET A N 1
ATOM 727 C CA . MET A 1 90 ? 16.278 -5.748 -14.130 1.00 66.44 90 MET A CA 1
ATOM 728 C C . MET A 1 90 ? 17.338 -6.817 -14.393 1.00 66.44 90 MET A C 1
ATOM 730 O O . MET A 1 90 ? 18.447 -6.696 -13.882 1.00 66.44 90 MET A O 1
ATOM 734 N N . ARG A 1 91 ? 17.047 -7.806 -15.253 1.00 70.25 91 ARG A N 1
ATOM 735 C CA . ARG A 1 91 ? 18.036 -8.830 -15.632 1.00 70.25 91 ARG A CA 1
ATOM 736 C C . ARG A 1 91 ? 19.303 -8.199 -16.202 1.00 70.25 91 ARG A C 1
ATOM 738 O O . ARG A 1 91 ? 20.390 -8.553 -15.771 1.00 70.25 91 ARG A O 1
ATOM 745 N N . ARG A 1 92 ? 19.187 -7.237 -17.124 1.00 70.12 92 ARG A N 1
ATOM 746 C CA . ARG A 1 92 ? 20.358 -6.558 -17.713 1.00 70.12 92 ARG A CA 1
ATOM 747 C C . ARG A 1 92 ? 21.205 -5.833 -16.664 1.00 70.12 92 ARG A C 1
ATOM 749 O O . ARG A 1 92 ? 22.425 -5.886 -16.751 1.00 70.12 92 ARG A O 1
ATOM 756 N N . MET A 1 93 ? 20.581 -5.209 -15.664 1.00 63.44 93 MET A N 1
ATOM 757 C CA . MET A 1 93 ? 21.305 -4.540 -14.574 1.00 63.44 93 MET A CA 1
ATOM 758 C C . MET A 1 93 ? 21.972 -5.529 -13.607 1.00 63.44 93 MET A C 1
ATOM 760 O O . MET A 1 93 ? 23.054 -5.241 -13.107 1.00 63.44 93 MET A O 1
ATOM 764 N N . SER A 1 94 ? 21.389 -6.713 -13.388 1.00 60.75 94 SER A N 1
ATOM 765 C CA . SER A 1 94 ? 22.002 -7.780 -12.579 1.00 60.75 94 SER A CA 1
ATOM 766 C C . SER A 1 94 ? 23.226 -8.428 -13.235 1.00 60.75 94 SER A C 1
ATOM 768 O O . SER A 1 94 ? 24.015 -9.065 -12.543 1.00 60.75 94 SER A O 1
ATOM 770 N N . PHE A 1 95 ? 23.384 -8.279 -14.553 1.00 54.91 95 PHE A N 1
ATOM 771 C CA . PHE A 1 95 ? 24.475 -8.875 -15.324 1.00 54.91 95 PHE A CA 1
ATOM 772 C C . PHE A 1 95 ? 25.575 -7.895 -15.723 1.00 54.91 95 PHE A C 1
ATOM 774 O O . PHE A 1 95 ? 26.426 -8.301 -16.502 1.00 54.91 95 PHE A O 1
ATOM 781 N N . MET A 1 96 ? 25.613 -6.655 -15.219 1.00 48.94 96 MET A N 1
ATOM 782 C CA . MET A 1 96 ? 26.798 -5.812 -15.420 1.00 48.94 96 MET A CA 1
ATOM 783 C C . MET A 1 96 ? 27.975 -6.461 -14.681 1.00 48.94 96 MET A C 1
ATOM 785 O O . MET A 1 96 ? 28.011 -6.394 -13.448 1.00 48.94 96 MET A O 1
ATOM 789 N N . PRO A 1 97 ? 28.935 -7.104 -15.378 1.00 45.38 97 PRO A N 1
ATOM 790 C CA . PRO A 1 97 ? 30.156 -7.541 -14.732 1.00 45.38 97 PRO A CA 1
ATOM 791 C C . PRO A 1 97 ? 30.824 -6.245 -14.299 1.00 45.38 97 PRO A C 1
ATOM 793 O O . PRO A 1 97 ? 31.028 -5.353 -15.125 1.00 45.38 97 PRO A O 1
ATOM 796 N N . GLY A 1 98 ? 31.101 -6.095 -13.006 1.00 44.12 98 GLY A N 1
ATOM 797 C CA . GLY A 1 98 ? 31.925 -4.990 -12.556 1.00 44.12 98 GLY A CA 1
ATOM 798 C C . GLY A 1 98 ? 33.216 -5.039 -13.360 1.00 44.12 98 GLY A C 1
ATOM 799 O O . GLY A 1 98 ? 34.023 -5.944 -13.162 1.00 44.12 98 GLY A O 1
ATOM 800 N N . THR A 1 99 ? 33.411 -4.093 -14.276 1.00 49.53 99 THR A N 1
ATOM 801 C CA . THR A 1 99 ? 34.712 -3.809 -14.875 1.00 49.53 99 THR A CA 1
ATOM 802 C C . THR A 1 99 ? 35.566 -3.175 -13.782 1.00 49.53 99 THR A C 1
ATOM 804 O O . THR A 1 99 ? 35.877 -1.990 -13.810 1.00 49.53 99 THR A O 1
ATOM 807 N N . SER A 1 100 ? 35.884 -3.961 -12.756 1.00 53.78 100 SER A N 1
ATOM 808 C CA . SER A 1 100 ? 37.016 -3.731 -11.877 1.00 53.78 100 SER A CA 1
ATOM 809 C C . SER A 1 100 ? 38.213 -4.389 -12.547 1.00 53.78 100 SER A C 1
ATOM 811 O O . SER A 1 100 ? 38.789 -5.339 -12.026 1.00 53.78 100 SER A O 1
ATOM 813 N N . GLU A 1 101 ? 38.555 -3.911 -13.741 1.00 47.00 101 GLU A N 1
ATOM 814 C CA . GLU A 1 101 ? 39.866 -4.177 -14.303 1.00 47.00 101 GLU A CA 1
ATOM 815 C C . GLU A 1 101 ? 40.757 -3.044 -13.811 1.00 47.00 101 GLU A C 1
ATOM 817 O O . GLU A 1 101 ? 40.713 -1.906 -14.277 1.00 47.00 101 GLU A O 1
ATOM 822 N N . GLN A 1 102 ? 41.480 -3.350 -12.741 1.00 47.12 102 GLN A N 1
ATOM 823 C CA . GLN A 1 102 ? 42.548 -2.524 -12.223 1.00 47.12 102 GLN A CA 1
ATOM 824 C C . GLN A 1 102 ? 43.573 -2.381 -13.350 1.00 47.12 102 GLN A C 1
ATOM 826 O O . GLN A 1 102 ? 44.322 -3.309 -13.642 1.00 47.12 102 GLN A O 1
ATOM 831 N N . GLN A 1 103 ? 43.555 -1.234 -14.024 1.00 46.88 103 GLN A N 1
ATOM 832 C CA . GLN A 1 103 ? 44.501 -0.900 -15.076 1.00 46.88 103 GLN A CA 1
ATOM 833 C C . GLN A 1 103 ? 45.887 -0.744 -14.434 1.00 46.88 103 GLN A C 1
ATOM 835 O O . GLN A 1 103 ? 46.260 0.329 -13.965 1.00 46.88 103 GLN A O 1
ATOM 840 N N . ALA A 1 104 ? 46.635 -1.843 -14.342 1.00 50.22 104 ALA A N 1
ATOM 841 C CA . ALA A 1 104 ? 48.054 -1.793 -14.037 1.00 50.22 104 ALA A CA 1
ATOM 842 C C . ALA A 1 104 ? 48.786 -1.260 -15.283 1.00 50.22 104 ALA A C 1
ATOM 844 O O . ALA A 1 104 ? 48.518 -1.733 -16.391 1.00 50.22 104 ALA A O 1
ATOM 845 N N . PRO A 1 105 ? 49.676 -0.261 -15.149 1.00 51.31 105 PRO A N 1
ATOM 846 C CA . PRO A 1 105 ? 50.444 0.239 -16.281 1.00 51.31 105 PRO A CA 1
ATOM 847 C C . PRO A 1 105 ? 51.395 -0.854 -16.802 1.00 51.31 105 PRO A C 1
ATOM 849 O O . PRO A 1 105 ? 51.864 -1.677 -16.009 1.00 51.31 105 PRO A O 1
ATOM 852 N N . PRO A 1 106 ? 51.702 -0.874 -18.111 1.00 46.16 106 PRO A N 1
ATOM 853 C CA . PRO A 1 106 ? 52.618 -1.855 -18.677 1.00 46.16 106 PRO A CA 1
ATOM 854 C C . PRO A 1 106 ? 54.004 -1.676 -18.048 1.00 46.16 106 PRO A C 1
ATOM 856 O O . PRO A 1 106 ? 54.616 -0.614 -18.156 1.00 46.16 106 PRO A O 1
ATOM 859 N N . GLN A 1 107 ? 54.497 -2.712 -17.367 1.00 47.97 107 GLN A N 1
ATOM 860 C CA . GLN A 1 107 ? 55.899 -2.777 -16.976 1.00 47.97 107 GLN A CA 1
ATOM 861 C C . GLN A 1 107 ? 56.726 -3.043 -18.232 1.00 47.97 107 GLN A C 1
ATOM 863 O O . GLN A 1 107 ? 56.668 -4.125 -18.812 1.00 47.97 107 GLN A O 1
ATOM 868 N N . SER A 1 108 ? 57.481 -2.033 -18.655 1.00 51.41 108 SER A N 1
ATOM 869 C CA . SER A 1 108 ? 58.536 -2.168 -19.649 1.00 51.41 108 SER A CA 1
ATOM 870 C C . SER A 1 108 ? 59.599 -3.135 -19.130 1.00 51.41 108 SER A C 1
ATOM 872 O O . SER A 1 108 ? 60.356 -2.804 -18.220 1.00 51.41 108 SER A O 1
ATOM 874 N N . THR A 1 109 ? 59.668 -4.325 -19.713 1.00 47.47 109 THR A N 1
ATOM 875 C CA . THR A 1 109 ? 60.838 -5.200 -19.623 1.00 47.47 109 THR A CA 1
ATOM 876 C C . THR A 1 109 ? 61.593 -5.126 -20.945 1.00 47.47 109 THR A C 1
ATOM 878 O O . THR A 1 109 ? 61.360 -5.939 -21.834 1.00 47.47 109 THR A O 1
ATOM 881 N N . GLU A 1 110 ? 62.496 -4.155 -21.085 1.00 44.38 110 GLU A N 1
ATOM 882 C CA . GLU A 1 110 ? 63.645 -4.316 -21.983 1.00 44.38 110 GLU A CA 1
ATOM 883 C C . GLU A 1 110 ? 64.729 -5.037 -21.178 1.00 44.38 110 GLU A C 1
ATOM 885 O O . GLU A 1 110 ? 65.491 -4.437 -20.422 1.00 44.38 110 GLU A O 1
ATOM 890 N N . SER A 1 111 ? 64.726 -6.366 -21.284 1.00 45.62 111 SER A N 1
ATOM 891 C CA . SER A 1 111 ? 65.872 -7.193 -20.922 1.00 45.62 111 SER A CA 1
ATOM 892 C C . SER A 1 111 ? 66.766 -7.255 -22.151 1.00 45.62 111 SER A C 1
ATOM 894 O O . SER A 1 111 ? 66.321 -7.708 -23.203 1.00 45.62 111 SER A O 1
ATOM 896 N N . GLY A 1 112 ? 67.989 -6.747 -22.018 1.00 50.47 112 GLY A N 1
ATOM 897 C CA . GLY A 1 112 ? 68.959 -6.667 -23.101 1.00 50.47 112 GLY A CA 1
ATOM 898 C C . GLY A 1 112 ? 69.326 -8.031 -23.673 1.00 50.47 112 GLY A C 1
ATOM 899 O O . GLY A 1 112 ? 69.552 -8.980 -22.921 1.00 50.47 112 GLY A O 1
ATOM 900 N N . ASP A 1 113 ? 69.434 -8.074 -24.998 1.00 46.72 113 ASP A N 1
ATOM 901 C CA . ASP A 1 113 ? 70.144 -9.125 -25.711 1.00 46.72 113 ASP A CA 1
ATOM 902 C C . ASP A 1 113 ? 71.540 -8.615 -26.076 1.00 46.72 113 ASP A C 1
ATOM 904 O O . ASP A 1 113 ? 71.730 -7.622 -26.783 1.00 46.72 113 ASP A O 1
ATOM 908 N N . ILE A 1 114 ? 72.510 -9.298 -25.485 1.00 52.59 114 ILE A N 1
ATOM 909 C CA . ILE A 1 114 ? 73.921 -9.313 -25.839 1.00 52.59 114 ILE A CA 1
ATOM 910 C C . ILE A 1 114 ? 74.028 -10.158 -27.105 1.00 52.59 114 ILE A C 1
ATOM 912 O O . ILE A 1 114 ? 73.574 -11.298 -27.082 1.00 52.59 114 ILE A O 1
ATOM 916 N N . ASP A 1 115 ? 74.693 -9.659 -28.147 1.00 45.72 115 ASP A N 1
ATOM 917 C CA . ASP A 1 115 ? 75.140 -10.513 -29.251 1.00 45.72 115 ASP A CA 1
ATOM 918 C C . ASP A 1 115 ? 76.670 -10.427 -29.422 1.00 45.72 115 ASP A C 1
ATOM 920 O O . ASP A 1 115 ? 77.230 -9.324 -29.363 1.00 45.72 115 ASP A O 1
ATOM 924 N N . PRO A 1 116 ? 77.370 -11.567 -29.592 1.00 58.38 116 PRO A N 1
ATOM 925 C CA . PRO A 1 116 ? 78.819 -11.633 -29.726 1.00 58.38 116 PRO A CA 1
ATOM 926 C C . PRO A 1 116 ? 79.264 -11.681 -31.200 1.00 58.38 116 PRO A C 1
ATOM 928 O O . PRO A 1 116 ? 78.713 -12.446 -31.989 1.00 58.38 116 PRO A O 1
ATOM 931 N N . ALA A 1 117 ? 80.325 -10.941 -31.541 1.00 49.25 117 ALA A N 1
ATOM 932 C CA . ALA A 1 117 ? 81.287 -11.260 -32.609 1.00 49.25 117 ALA A CA 1
ATOM 933 C C . ALA A 1 117 ? 82.549 -10.398 -32.468 1.00 49.25 117 ALA A C 1
ATOM 935 O O . ALA A 1 117 ? 82.406 -9.158 -32.362 1.00 49.25 117 ALA A O 1
#

Secondary structure (DSSP, 8-state):
----------TT---HHHHHHHHHHHHH-GGGS-HHHHHHHHHHTT--HHHHHHHHHHHHHHHHTT-HHHHHHHHHHTT-TTHHHHHHHHHHHHT--------PPP----PPPP---

Foldseek 3Di:
DDPDPPPPPPDPPDPPVVLVVVVVCLQPPVLVDDPVRNVVNCVVVVPDPVSSVVSVLVNLVVVVVPDLVSVLVSCVVVVPPCNVVSVVVVVVVVPPDPPPPPPDDDDDDPDDDDDDD

Radius of gyration: 28.12 Å; chains: 1; bounding box: 92×25×67 Å

pLDDT: mean 74.8, std 20.18, range [37.88, 96.31]